Protein AF-A0A833YJK5-F1 (afdb_monomer_lite)

Foldseek 3Di:
DVVVCVQVVVVQQDPVDNQKGFDDPVLLVQQDDPVCSPPDGIDGPVSSVVSNVVSDWDKDWADFVPDDIDIDTDDQAAWEWDWDDDDDPKIKIKTWDCVSNPHDLVVVQVVCCVQVVWHKDKDADPPDPPTIMIITTDQCLVVVCCCCCPVRVHPPVRHPDSVVHDDPDPDD

InterPro domains:
  IPR001950 SUI1 domain [PF01253] (78-153)
  IPR001950 SUI1 domain [PS50296] (79-152)
  IPR003121 SWIB/MDM2 domain [PS51925] (1-55)
  IPR036877 SUI1 domain superfamily [SSF55159] (37-161)
  IPR039757 Eukaryotic translation initiation factor 2D [PTHR12217] (2-168)
  IPR039759 Eukaryotic translation initiation factor 2D, SUI1 domain [cd11608] (78-162)
  IPR058886 eIF2D, SWIB domain [PF26291] (2-55)

Radius of gyration: 24.06 Å; chains: 1; bounding box: 53×39×66 Å

Sequence (172 aa):
MIVINYAKKNDLVDADNKNLVKLDPILSDCVLEKSEQHMVSKLPWDSLLTRCLEKLQPAYQVAFPGQEPIVKKGKICPVDITLAQRASNKKVTVVRNLEAYGLDPCAVAAVLQQRCQASTTVTPAPGARDSLQVQIQGNQVHHVGRLLLEEYQLPRKHVQGLEKAPKPAKKK

Structure (mmCIF, N/CA/C/O backbone):
data_AF-A0A833YJK5-F1
#
_entry.id   AF-A0A833YJK5-F1
#
loop_
_atom_site.group_PDB
_atom_site.id
_atom_site.type_symbol
_atom_site.label_atom_id
_atom_site.label_alt_id
_atom_site.label_comp_id
_atom_site.label_asym_id
_atom_site.label_entity_id
_atom_site.label_seq_id
_atom_site.pdbx_PDB_ins_code
_atom_site.Cartn_x
_atom_site.Cartn_y
_atom_site.Cartn_z
_atom_site.occupancy
_atom_site.B_iso_or_equiv
_atom_site.auth_seq_id
_atom_site.auth_comp_id
_atom_site.auth_asym_id
_atom_site.auth_atom_id
_atom_site.pdbx_PDB_model_num
ATOM 1 N N . MET A 1 1 ? 5.102 -9.473 -23.274 1.00 71.94 1 MET A N 1
ATOM 2 C CA . MET A 1 1 ? 5.575 -8.392 -22.375 1.00 71.94 1 MET A CA 1
ATOM 3 C C . MET A 1 1 ? 6.031 -7.218 -23.226 1.00 71.94 1 MET A C 1
ATOM 5 O O . MET A 1 1 ? 6.742 -7.453 -24.195 1.00 71.94 1 MET A O 1
ATOM 9 N N . ILE A 1 2 ? 5.626 -5.988 -22.891 1.00 93.62 2 ILE A N 1
ATOM 10 C CA . ILE A 1 2 ? 5.840 -4.789 -23.729 1.00 93.62 2 ILE A CA 1
ATOM 11 C C . ILE A 1 2 ? 7.333 -4.548 -24.016 1.00 93.62 2 ILE A C 1
ATOM 13 O O . ILE A 1 2 ? 7.710 -4.429 -25.177 1.00 93.62 2 ILE A O 1
ATOM 17 N N . VAL A 1 3 ? 8.187 -4.584 -22.986 1.00 93.94 3 VAL A N 1
ATOM 18 C CA . VAL A 1 3 ? 9.643 -4.355 -23.115 1.00 93.94 3 VAL A CA 1
ATOM 19 C C . VAL A 1 3 ? 10.324 -5.420 -23.987 1.00 93.94 3 VAL A C 1
ATOM 21 O O . VAL A 1 3 ? 11.117 -5.094 -24.863 1.00 93.94 3 VAL A O 1
ATOM 24 N N . ILE A 1 4 ? 9.968 -6.699 -23.816 1.00 94.62 4 ILE A N 1
ATOM 25 C CA . ILE A 1 4 ? 10.512 -7.797 -24.638 1.00 94.62 4 ILE A CA 1
ATOM 26 C C . ILE A 1 4 ? 10.119 -7.622 -26.108 1.00 94.62 4 ILE A C 1
ATOM 28 O O . ILE A 1 4 ? 10.947 -7.798 -27.000 1.00 94.62 4 ILE A O 1
ATOM 32 N N . ASN A 1 5 ? 8.857 -7.267 -26.365 1.00 96.38 5 ASN A N 1
ATOM 33 C CA . ASN A 1 5 ? 8.370 -7.041 -27.723 1.00 96.38 5 ASN A CA 1
ATOM 34 C C . ASN A 1 5 ? 9.076 -5.846 -28.371 1.00 96.38 5 ASN A C 1
ATOM 36 O O . ASN A 1 5 ? 9.434 -5.927 -29.541 1.00 96.38 5 ASN A O 1
ATOM 40 N N . TYR A 1 6 ? 9.316 -4.774 -27.609 1.00 96.50 6 TYR A N 1
ATOM 41 C CA . TYR A 1 6 ? 10.082 -3.617 -28.065 1.00 96.50 6 TYR A CA 1
ATOM 42 C C . TYR A 1 6 ? 11.503 -4.011 -28.483 1.00 96.50 6 TYR A C 1
ATOM 44 O O . TYR A 1 6 ? 11.914 -3.733 -29.604 1.00 96.50 6 TYR A O 1
ATOM 52 N N . ALA A 1 7 ? 12.234 -4.718 -27.621 1.00 95.50 7 ALA A N 1
ATOM 53 C CA . ALA A 1 7 ? 13.608 -5.114 -27.910 1.00 95.50 7 ALA A CA 1
ATOM 54 C C . ALA A 1 7 ? 13.719 -6.076 -29.106 1.00 95.50 7 ALA A C 1
ATOM 56 O O . ALA A 1 7 ? 14.635 -5.940 -29.910 1.00 95.50 7 ALA A O 1
ATOM 57 N N . LYS A 1 8 ? 12.769 -7.007 -29.279 1.00 94.94 8 LYS A N 1
ATOM 58 C CA . LYS A 1 8 ? 12.732 -7.892 -30.457 1.00 94.94 8 LYS A CA 1
ATOM 59 C C . LYS A 1 8 ? 12.370 -7.154 -31.745 1.00 94.94 8 LYS A C 1
ATOM 61 O O . LYS A 1 8 ? 12.960 -7.432 -32.774 1.00 94.94 8 LYS A O 1
ATOM 66 N N . LYS A 1 9 ? 11.401 -6.235 -31.693 1.00 97.19 9 LYS A N 1
ATOM 67 C CA . LYS A 1 9 ? 10.950 -5.468 -32.865 1.00 97.19 9 LYS A CA 1
ATOM 68 C C . LYS A 1 9 ? 12.039 -4.540 -33.413 1.00 97.19 9 LYS A C 1
ATOM 70 O O . LYS A 1 9 ? 12.029 -4.252 -34.601 1.00 97.19 9 LYS A O 1
ATOM 75 N N . ASN A 1 10 ? 12.926 -4.064 -32.544 1.00 96.69 10 ASN A N 1
ATOM 76 C CA . ASN A 1 10 ? 14.011 -3.150 -32.895 1.00 96.69 10 ASN A CA 1
ATOM 77 C C . ASN A 1 10 ? 15.375 -3.862 -33.011 1.00 96.69 10 ASN A C 1
ATOM 79 O O . ASN A 1 10 ? 16.404 -3.197 -32.957 1.00 96.69 10 ASN A O 1
ATOM 83 N N . ASP A 1 11 ? 15.394 -5.200 -33.103 1.00 96.50 11 ASP A N 1
ATOM 84 C CA . ASP A 1 11 ? 16.614 -6.011 -33.251 1.00 96.50 11 ASP A CA 1
ATOM 85 C C . ASP A 1 11 ? 17.707 -5.711 -32.203 1.00 96.50 11 ASP A C 1
ATOM 87 O O . ASP A 1 11 ? 18.909 -5.745 -32.468 1.00 96.50 11 ASP A O 1
ATOM 91 N N . LEU A 1 12 ? 17.282 -5.429 -30.967 1.00 96.75 12 LEU A N 1
ATOM 92 C CA . LEU A 1 12 ? 18.168 -5.037 -29.867 1.00 96.75 12 LEU A CA 1
ATOM 93 C C . LEU A 1 12 ? 18.773 -6.230 -29.122 1.00 96.75 12 LEU A C 1
ATOM 95 O O . LEU A 1 12 ? 19.638 -6.050 -28.268 1.00 96.75 12 LEU A O 1
ATOM 99 N N . VAL A 1 13 ? 18.328 -7.453 -29.403 1.00 97.06 13 VAL A N 1
ATOM 100 C CA . VAL A 1 13 ? 18.878 -8.656 -28.767 1.00 97.06 13 VAL A CA 1
ATOM 101 C C . VAL A 1 13 ? 20.280 -8.910 -29.306 1.00 97.06 13 VAL A C 1
ATOM 103 O O . VAL A 1 13 ? 20.508 -8.891 -30.514 1.00 97.06 13 VAL A O 1
ATOM 106 N N . ASP A 1 14 ? 21.233 -9.138 -28.410 1.00 96.00 14 ASP A N 1
ATOM 107 C CA . ASP A 1 14 ? 22.604 -9.398 -28.818 1.00 96.00 14 ASP A CA 1
ATOM 108 C C . ASP A 1 14 ? 22.722 -10.732 -29.581 1.00 96.00 14 ASP A C 1
ATOM 110 O O . ASP A 1 14 ? 22.109 -11.738 -29.212 1.00 96.00 14 ASP A O 1
ATOM 114 N N . ALA A 1 15 ? 23.486 -10.715 -30.677 1.00 94.56 15 ALA A N 1
ATOM 115 C CA . ALA A 1 15 ? 23.606 -11.849 -31.590 1.00 94.56 15 ALA A CA 1
ATOM 116 C C . ALA A 1 15 ? 24.400 -13.008 -30.972 1.00 94.56 15 ALA A C 1
ATOM 118 O O . ALA A 1 15 ? 24.045 -14.170 -31.176 1.00 94.56 15 ALA A O 1
ATOM 119 N N . ASP A 1 16 ? 25.427 -12.682 -30.183 1.00 94.94 16 ASP A N 1
ATOM 120 C CA . ASP A 1 16 ? 26.332 -13.652 -29.568 1.00 94.94 16 ASP A CA 1
ATOM 121 C C . ASP A 1 16 ? 25.780 -14.141 -28.224 1.00 94.94 16 ASP A C 1
ATOM 123 O O . ASP A 1 16 ? 25.965 -15.297 -27.840 1.00 94.94 16 ASP A O 1
ATOM 127 N N . ASN A 1 17 ? 25.054 -13.274 -27.509 1.00 95.69 17 ASN A N 1
ATOM 128 C CA . ASN A 1 17 ? 24.455 -13.603 -26.224 1.00 95.69 17 ASN A CA 1
ATOM 129 C C . ASN A 1 17 ? 22.994 -13.149 -26.122 1.00 95.69 17 ASN A C 1
ATOM 131 O O . ASN A 1 17 ? 22.696 -12.033 -25.707 1.00 95.69 17 ASN A O 1
ATOM 135 N N . LYS A 1 18 ? 22.058 -14.076 -26.353 1.00 94.81 18 LYS A N 1
ATOM 136 C CA . LYS A 1 18 ? 20.605 -13.813 -26.294 1.00 94.81 18 LYS A CA 1
ATOM 137 C C . LYS A 1 18 ? 20.084 -13.334 -24.930 1.00 94.81 18 LYS A C 1
ATOM 139 O O . LYS A 1 18 ? 18.926 -12.917 -24.843 1.00 94.81 18 LYS A O 1
ATOM 144 N N . ASN A 1 19 ? 20.894 -13.408 -23.869 1.00 96.62 19 ASN A N 1
ATOM 145 C CA . ASN A 1 19 ? 20.549 -12.847 -22.565 1.00 96.62 19 ASN A CA 1
ATOM 146 C C . ASN A 1 19 ? 20.793 -11.328 -22.476 1.00 96.62 19 ASN A C 1
ATOM 148 O O . ASN A 1 19 ? 20.292 -10.688 -21.554 1.00 96.62 19 ASN A O 1
ATOM 152 N N . LEU A 1 20 ? 21.565 -10.754 -23.401 1.00 97.00 20 LEU A N 1
ATOM 153 C CA . LEU A 1 20 ? 21.900 -9.335 -23.426 1.00 97.00 20 LEU A CA 1
ATOM 154 C C . LEU A 1 20 ? 21.029 -8.574 -24.425 1.00 97.00 20 LEU A C 1
ATOM 156 O O . LEU A 1 20 ? 20.736 -9.043 -25.526 1.00 97.00 20 LEU A O 1
ATOM 160 N N . VAL A 1 21 ? 20.664 -7.357 -24.036 1.00 97.31 21 VAL A N 1
ATOM 161 C CA . VAL A 1 21 ? 19.924 -6.400 -24.854 1.00 97.31 21 VAL A CA 1
ATOM 162 C C . VAL A 1 21 ? 20.776 -5.150 -25.013 1.00 97.31 21 VAL A C 1
ATOM 164 O O . VAL A 1 21 ? 21.189 -4.548 -24.021 1.00 97.31 21 VAL A O 1
ATOM 167 N N . LYS A 1 22 ? 21.049 -4.773 -26.260 1.00 96.56 22 LYS A N 1
ATOM 168 C CA . LYS A 1 22 ? 21.685 -3.511 -26.634 1.00 96.56 22 LYS A CA 1
ATOM 169 C C . LYS A 1 22 ? 20.721 -2.369 -26.340 1.00 96.56 22 LYS A C 1
ATOM 171 O O . LYS A 1 22 ? 19.556 -2.424 -26.725 1.00 96.56 22 LYS A O 1
ATOM 176 N N . LEU A 1 23 ? 21.200 -1.349 -25.642 1.00 95.44 23 LEU A N 1
ATOM 177 C CA . LEU A 1 23 ? 20.380 -0.192 -25.312 1.00 95.44 23 LEU A CA 1
ATOM 178 C C . LEU A 1 23 ? 20.411 0.786 -26.482 1.00 95.44 23 LEU A C 1
ATOM 180 O O . LEU A 1 23 ? 21.469 1.276 -26.871 1.00 95.44 23 LEU A O 1
ATOM 184 N N . ASP A 1 24 ? 19.243 1.052 -27.053 1.00 95.06 24 ASP A N 1
ATOM 185 C CA . ASP A 1 24 ? 19.059 2.144 -28.001 1.00 95.06 24 ASP A CA 1
ATOM 186 C C . ASP A 1 24 ? 18.945 3.484 -27.242 1.00 95.06 24 ASP A C 1
ATOM 188 O O . ASP A 1 24 ? 18.911 3.494 -26.003 1.00 95.06 24 ASP A O 1
ATOM 192 N N . PRO A 1 25 ? 18.900 4.638 -27.933 1.00 94.06 25 PRO A N 1
ATOM 193 C CA . PRO A 1 25 ? 18.808 5.930 -27.255 1.00 94.06 25 PRO A CA 1
ATOM 194 C C . PRO A 1 25 ? 17.585 6.058 -26.334 1.00 94.06 25 PRO A C 1
ATOM 196 O O . PRO A 1 25 ? 17.690 6.667 -25.274 1.00 94.06 25 PRO A O 1
ATOM 199 N N . ILE A 1 26 ? 16.450 5.445 -26.696 1.00 94.31 26 ILE A N 1
ATOM 200 C CA . ILE A 1 26 ? 15.205 5.505 -25.914 1.00 94.31 26 ILE A CA 1
ATOM 201 C C . ILE A 1 26 ? 15.349 4.723 -24.605 1.00 94.31 26 ILE A C 1
ATOM 203 O O . ILE A 1 26 ? 15.061 5.258 -23.532 1.00 94.31 26 ILE A O 1
ATOM 207 N N . LEU A 1 27 ? 15.808 3.469 -24.666 1.00 93.62 27 LEU A N 1
ATOM 208 C CA . LEU A 1 27 ? 16.047 2.671 -23.466 1.00 93.62 27 LEU A CA 1
ATOM 209 C C . LEU A 1 27 ? 17.135 3.308 -22.607 1.00 93.62 27 LEU A C 1
ATOM 211 O O . LEU A 1 27 ? 16.947 3.403 -21.399 1.00 93.62 27 LEU A O 1
ATOM 215 N N . SER A 1 28 ? 18.222 3.787 -23.216 1.00 93.06 28 SER A N 1
ATOM 216 C CA . SER A 1 28 ? 19.325 4.431 -22.495 1.00 93.06 28 SER A CA 1
ATOM 217 C C . SER A 1 28 ? 18.852 5.639 -21.688 1.00 93.06 28 SER A C 1
ATOM 219 O O . SER A 1 28 ? 19.196 5.749 -20.517 1.00 93.06 28 SER A O 1
ATOM 221 N N . ASP A 1 29 ? 18.022 6.505 -22.272 1.00 92.25 29 ASP A N 1
ATOM 222 C CA . ASP A 1 29 ? 17.497 7.690 -21.585 1.00 92.25 29 ASP A CA 1
ATOM 223 C C . ASP A 1 29 ? 16.562 7.338 -20.416 1.00 92.25 29 ASP A C 1
ATOM 225 O O . ASP A 1 29 ? 16.595 7.969 -19.361 1.00 92.25 29 ASP A O 1
ATOM 229 N N . CYS A 1 30 ? 15.755 6.285 -20.573 1.00 89.81 30 CYS A N 1
ATOM 230 C CA . CYS A 1 30 ? 14.745 5.923 -19.581 1.00 89.81 30 CYS A CA 1
ATOM 231 C C . CYS A 1 30 ? 15.290 5.073 -18.421 1.00 89.81 30 CYS A C 1
ATOM 233 O O . CYS A 1 30 ? 14.807 5.198 -17.294 1.00 89.81 30 CYS A O 1
ATOM 235 N N . VAL A 1 31 ? 16.230 4.155 -18.686 1.00 92.56 31 VAL A N 1
ATOM 236 C CA . VAL A 1 31 ? 16.622 3.099 -17.727 1.00 92.56 31 VAL A CA 1
ATOM 237 C C . VAL A 1 31 ? 17.997 3.296 -17.098 1.00 92.56 31 VAL A C 1
ATOM 239 O O . VAL A 1 31 ? 18.279 2.662 -16.078 1.00 92.56 31 VAL A O 1
ATOM 242 N N . LEU A 1 32 ? 18.860 4.122 -17.693 1.00 93.44 32 LEU A N 1
ATOM 243 C CA . LEU A 1 32 ? 20.192 4.390 -17.156 1.00 93.44 32 LEU A CA 1
ATOM 244 C C . LEU A 1 32 ? 20.172 5.591 -16.215 1.00 93.44 32 LEU A C 1
ATOM 246 O O . LEU A 1 32 ? 19.395 6.533 -16.376 1.00 93.44 32 LEU A O 1
ATOM 250 N N . GLU A 1 33 ? 21.052 5.557 -15.221 1.00 91.38 33 GLU A N 1
ATOM 251 C CA . GLU A 1 33 ? 21.371 6.740 -14.430 1.00 91.38 33 GLU A CA 1
ATOM 252 C C . GLU A 1 33 ? 22.374 7.636 -15.173 1.00 91.38 33 GLU A C 1
ATOM 254 O O . GLU A 1 33 ? 23.131 7.176 -16.031 1.00 91.38 33 GLU A O 1
ATOM 259 N N . LYS A 1 34 ? 22.456 8.918 -14.790 1.00 87.38 34 LYS A N 1
ATOM 260 C CA . LYS A 1 34 ? 23.356 9.901 -15.435 1.00 87.38 34 LYS A CA 1
ATOM 261 C C . LYS A 1 34 ? 24.820 9.456 -15.487 1.00 87.38 34 LYS A C 1
ATOM 263 O O . LYS A 1 34 ? 25.541 9.800 -16.419 1.00 87.38 34 LYS A O 1
ATOM 268 N N . SER A 1 35 ? 25.264 8.701 -14.484 1.00 89.19 35 SER A N 1
ATOM 269 C CA . SER A 1 35 ? 26.619 8.148 -14.407 1.00 89.19 35 SER A CA 1
ATOM 270 C C . SER A 1 35 ? 26.876 7.005 -15.394 1.00 89.19 35 SER A C 1
ATOM 272 O O . SER A 1 35 ? 28.026 6.694 -15.672 1.00 89.19 35 SER A O 1
ATOM 274 N N . GLU A 1 36 ? 25.828 6.362 -15.911 1.00 89.50 36 GLU A N 1
ATOM 275 C CA . GLU A 1 36 ? 25.917 5.161 -16.749 1.00 89.50 36 GLU A CA 1
ATOM 276 C C . GLU A 1 36 ? 25.751 5.455 -18.248 1.00 89.50 36 GLU A C 1
ATOM 278 O O . GLU A 1 36 ? 26.122 4.612 -19.066 1.00 89.50 36 GLU A O 1
ATOM 283 N N . GLN A 1 37 ? 25.247 6.642 -18.615 1.00 80.38 37 GLN A N 1
ATOM 284 C CA . GLN A 1 37 ? 24.773 7.003 -19.964 1.00 80.38 37 GLN A CA 1
ATOM 285 C C . GLN A 1 37 ? 25.781 6.765 -21.110 1.00 80.38 37 GLN A C 1
ATOM 287 O O . GLN A 1 37 ? 25.374 6.606 -22.255 1.00 80.38 37 GLN A O 1
ATOM 292 N N . HIS A 1 38 ? 27.085 6.733 -20.813 1.00 81.38 38 HIS A N 1
ATOM 293 C CA . HIS A 1 38 ? 28.158 6.499 -21.794 1.00 81.38 38 HIS A CA 1
ATOM 294 C C . HIS A 1 38 ? 29.002 5.249 -21.494 1.00 81.38 38 HIS A C 1
ATOM 296 O O . HIS A 1 38 ? 29.933 4.940 -22.233 1.00 81.38 38 HIS A O 1
ATOM 302 N N . MET A 1 39 ? 28.702 4.539 -20.404 1.00 86.38 39 MET A N 1
ATOM 303 C CA . MET A 1 39 ? 29.462 3.370 -19.948 1.00 86.38 39 MET A CA 1
ATOM 304 C C . MET A 1 39 ? 28.726 2.060 -20.226 1.00 86.38 39 MET A C 1
ATOM 306 O O . MET A 1 39 ? 29.357 1.041 -20.504 1.00 86.38 39 MET A O 1
ATOM 310 N N . VAL A 1 40 ? 27.393 2.075 -20.152 1.00 90.62 40 VAL A N 1
ATOM 311 C CA . VAL A 1 40 ? 26.560 0.877 -20.275 1.00 90.62 40 VAL A CA 1
ATOM 312 C C . VAL A 1 40 ? 25.869 0.871 -21.634 1.00 90.62 40 VAL A C 1
ATOM 314 O O . VAL A 1 40 ? 24.950 1.642 -21.876 1.00 90.62 40 VAL A O 1
ATOM 317 N N . SER A 1 41 ? 26.293 -0.031 -22.522 1.00 91.88 41 SER A N 1
ATOM 318 C CA . SER A 1 41 ? 25.704 -0.203 -23.862 1.00 91.88 41 SER A CA 1
ATOM 319 C C . SER A 1 41 ? 24.805 -1.436 -23.987 1.00 91.88 41 SER A C 1
ATOM 321 O O . SER A 1 41 ? 24.049 -1.563 -24.952 1.00 91.88 41 SER A O 1
ATOM 323 N N . LYS A 1 42 ? 24.876 -2.362 -23.022 1.00 95.56 42 LYS A N 1
ATOM 324 C CA . LYS A 1 42 ? 24.075 -3.589 -22.979 1.00 95.56 42 LYS A CA 1
ATOM 325 C C . LYS A 1 42 ? 23.652 -3.895 -21.547 1.00 95.56 42 LYS A C 1
ATOM 327 O O . LYS A 1 42 ? 24.443 -3.712 -20.625 1.00 95.56 42 LYS A O 1
ATOM 332 N N . LEU A 1 43 ? 22.446 -4.425 -21.374 1.00 96.44 43 LEU A N 1
ATOM 333 C CA . LEU A 1 43 ? 21.968 -4.953 -20.095 1.00 96.44 43 LEU A CA 1
ATOM 334 C C . LEU A 1 43 ? 21.441 -6.384 -20.252 1.00 96.44 43 LEU A C 1
ATOM 336 O O . LEU A 1 43 ? 20.845 -6.702 -21.283 1.00 96.44 43 LEU A O 1
ATOM 340 N N . PRO A 1 44 ? 21.606 -7.245 -19.234 1.00 97.06 44 PRO A N 1
ATOM 341 C CA . PRO A 1 44 ? 20.853 -8.488 -19.142 1.00 97.06 44 PRO A CA 1
ATOM 342 C C . PRO A 1 44 ? 19.344 -8.225 -19.067 1.00 97.06 44 PRO A C 1
ATOM 344 O O . PRO A 1 44 ? 18.921 -7.203 -18.517 1.00 97.06 44 PRO A O 1
ATOM 347 N N . TRP A 1 45 ? 18.525 -9.168 -19.542 1.00 96.38 45 TRP A N 1
ATOM 348 C CA . TRP A 1 45 ? 17.059 -9.053 -19.481 1.00 96.38 45 TRP A CA 1
ATOM 349 C C . TRP A 1 45 ? 16.527 -8.744 -18.085 1.00 96.38 45 TRP A C 1
ATOM 351 O O . TRP A 1 45 ? 15.664 -7.883 -17.940 1.00 96.38 45 TRP A O 1
ATOM 361 N N . ASP A 1 46 ? 17.048 -9.429 -17.070 1.00 96.50 46 ASP A N 1
ATOM 362 C CA . ASP A 1 46 ? 16.619 -9.256 -15.683 1.00 96.50 46 ASP A CA 1
ATOM 363 C C . ASP A 1 46 ? 16.836 -7.814 -15.192 1.00 96.50 46 ASP A C 1
ATOM 365 O O . ASP A 1 46 ? 15.918 -7.171 -14.679 1.00 96.50 46 ASP A O 1
ATOM 369 N N . SER A 1 47 ? 18.019 -7.253 -15.463 1.00 95.62 47 SER A N 1
ATOM 370 C CA . SER A 1 47 ? 18.351 -5.873 -15.106 1.00 95.62 47 SER A CA 1
ATOM 371 C C . SER A 1 47 ? 17.530 -4.857 -15.897 1.00 95.62 47 SER A C 1
ATOM 373 O O . SER A 1 47 ? 17.059 -3.880 -15.320 1.00 95.62 47 SER A O 1
ATOM 375 N N . LEU A 1 48 ? 17.327 -5.083 -17.200 1.00 95.81 48 LEU A N 1
ATOM 376 C CA . LEU A 1 48 ? 16.505 -4.207 -18.036 1.00 95.81 48 LEU A CA 1
ATOM 377 C C . LEU A 1 48 ? 15.057 -4.163 -17.530 1.00 95.81 48 LEU A C 1
ATOM 379 O O . LEU A 1 48 ? 14.505 -3.084 -17.331 1.00 95.81 48 LEU A O 1
ATOM 383 N N . LEU A 1 49 ? 14.450 -5.328 -17.292 1.00 95.62 49 LEU A N 1
ATOM 384 C CA . LEU A 1 49 ? 13.070 -5.425 -16.819 1.00 95.62 49 LEU A CA 1
ATOM 385 C C . LEU A 1 49 ? 12.905 -4.810 -15.428 1.00 95.62 49 LEU A C 1
ATOM 387 O O . LEU A 1 49 ? 11.952 -4.061 -15.215 1.00 95.62 49 LEU A O 1
ATOM 391 N N . THR A 1 50 ? 13.839 -5.078 -14.516 1.00 95.31 50 THR A N 1
ATOM 392 C CA . THR A 1 50 ? 13.829 -4.509 -13.162 1.00 95.31 50 THR A CA 1
ATOM 393 C C . THR A 1 50 ? 13.905 -2.986 -13.208 1.00 95.31 50 THR A C 1
ATOM 395 O O . THR A 1 50 ? 13.019 -2.319 -12.679 1.00 95.31 50 THR A O 1
ATOM 398 N N . ARG A 1 51 ? 14.877 -2.423 -13.938 1.00 95.31 51 ARG A N 1
ATOM 399 C CA . ARG A 1 51 ? 15.025 -0.966 -14.080 1.00 95.31 51 ARG A CA 1
ATOM 400 C C . ARG A 1 51 ? 13.802 -0.327 -14.736 1.00 95.31 51 ARG A C 1
ATOM 402 O O . ARG A 1 51 ? 13.341 0.715 -14.282 1.00 95.31 51 ARG A O 1
ATOM 409 N N . CYS A 1 52 ? 13.226 -0.955 -15.766 1.00 94.75 52 CYS A N 1
ATOM 410 C CA . CYS A 1 52 ? 11.979 -0.474 -16.362 1.00 94.75 52 CYS A CA 1
ATOM 411 C C . CYS A 1 52 ? 10.843 -0.419 -15.331 1.00 94.75 52 CYS A C 1
ATOM 413 O O . CYS A 1 52 ? 10.137 0.581 -15.272 1.00 94.75 52 CYS A O 1
ATOM 415 N N . LEU A 1 53 ? 10.663 -1.467 -14.521 1.00 93.56 53 LEU A N 1
ATOM 416 C CA . LEU A 1 53 ? 9.622 -1.508 -13.490 1.00 93.56 53 LEU A CA 1
ATOM 417 C C . LEU A 1 53 ? 9.848 -0.462 -12.390 1.00 93.56 53 LEU A C 1
ATOM 419 O O . LEU A 1 53 ? 8.885 0.142 -11.927 1.00 93.56 53 LEU A O 1
ATOM 423 N N . GLU A 1 54 ? 11.097 -0.216 -12.000 1.00 93.62 54 GLU A N 1
ATOM 424 C CA . GLU A 1 54 ? 11.459 0.774 -10.977 1.00 93.62 54 GLU A CA 1
ATOM 425 C C . GLU A 1 54 ? 11.251 2.223 -11.433 1.00 93.62 54 GLU A C 1
ATOM 427 O O . GLU A 1 54 ? 10.929 3.086 -10.615 1.00 93.62 54 GLU A O 1
ATOM 432 N N . LYS A 1 55 ? 11.401 2.498 -12.734 1.00 93.19 55 LYS A N 1
ATOM 433 C CA . LYS A 1 55 ? 11.150 3.825 -13.318 1.00 93.19 55 LYS A CA 1
ATOM 434 C C . LYS A 1 55 ? 9.656 4.131 -13.478 1.00 93.19 55 LYS A C 1
ATOM 436 O O . LYS A 1 55 ? 9.287 5.295 -13.639 1.00 93.19 55 LYS A O 1
ATOM 441 N N . LEU A 1 56 ? 8.785 3.120 -13.425 1.00 94.12 56 LEU A N 1
ATOM 442 C CA . LEU A 1 56 ? 7.336 3.313 -13.472 1.00 94.12 56 LEU A CA 1
ATOM 443 C C . LEU A 1 56 ? 6.795 3.836 -12.137 1.00 94.12 56 LEU A C 1
ATOM 445 O O . LEU A 1 56 ? 7.283 3.515 -11.055 1.00 94.12 56 LEU A O 1
ATOM 449 N N . GLN A 1 57 ? 5.720 4.622 -12.210 1.00 95.00 57 GLN A N 1
ATOM 450 C CA . GLN A 1 57 ? 5.019 5.079 -11.013 1.00 95.00 57 GLN A CA 1
ATOM 451 C C . GLN A 1 57 ? 4.301 3.896 -10.342 1.00 95.00 57 GLN A C 1
ATOM 453 O O . GLN A 1 57 ? 3.491 3.237 -11.001 1.00 95.00 57 GLN A O 1
ATOM 458 N N . PRO A 1 58 ? 4.531 3.633 -9.040 1.00 95.06 58 PRO A N 1
ATOM 459 C CA . PRO A 1 58 ? 3.818 2.583 -8.327 1.00 95.06 58 PRO A CA 1
ATOM 460 C C . PRO A 1 58 ? 2.312 2.838 -8.333 1.00 95.06 58 PRO A C 1
ATOM 462 O O . PRO A 1 58 ? 1.860 3.965 -8.117 1.00 95.06 58 PRO A O 1
ATOM 465 N N . ALA A 1 59 ? 1.539 1.781 -8.538 1.00 96.06 59 ALA A N 1
ATOM 466 C CA . ALA A 1 59 ? 0.090 1.790 -8.429 1.00 96.06 59 ALA A CA 1
ATOM 467 C C . ALA A 1 59 ? -0.402 0.394 -8.038 1.00 96.06 59 ALA A C 1
ATOM 469 O O . ALA A 1 59 ? 0.315 -0.599 -8.183 1.00 96.06 59 ALA A O 1
ATOM 470 N N . TYR A 1 60 ? -1.630 0.320 -7.542 1.00 96.00 60 TYR A N 1
ATOM 471 C CA . TYR A 1 60 ? -2.291 -0.935 -7.211 1.00 96.00 60 TYR A CA 1
ATOM 472 C C . TYR A 1 60 ? -3.789 -0.847 -7.489 1.00 96.00 60 TYR A C 1
ATOM 474 O O . TYR A 1 60 ? -4.361 0.239 -7.607 1.00 96.00 60 TYR A O 1
ATOM 482 N N . GLN A 1 61 ? -4.416 -2.014 -7.590 1.00 96.19 61 GLN A N 1
ATOM 483 C CA . GLN A 1 61 ? -5.852 -2.164 -7.769 1.00 96.19 61 GLN A CA 1
ATOM 484 C C . GLN A 1 61 ? -6.429 -2.932 -6.582 1.00 96.19 61 GLN A C 1
ATOM 486 O O . GLN A 1 61 ? -5.859 -3.935 -6.151 1.00 96.19 61 GLN A O 1
ATOM 491 N N . VAL A 1 62 ? -7.569 -2.469 -6.078 1.00 95.38 62 VAL A N 1
ATOM 492 C CA . VAL A 1 62 ? -8.360 -3.149 -5.049 1.00 95.38 62 VAL A CA 1
ATOM 493 C C . VAL A 1 62 ? -9.692 -3.533 -5.668 1.00 95.38 62 VAL A C 1
ATOM 495 O O . VAL A 1 62 ? -10.359 -2.690 -6.258 1.00 95.38 62 VAL A O 1
ATOM 498 N N . ALA A 1 63 ? -10.064 -4.804 -5.567 1.00 93.75 63 ALA A N 1
ATOM 499 C CA . ALA A 1 63 ? -11.320 -5.315 -6.098 1.00 93.75 63 ALA A CA 1
ATOM 500 C C . ALA A 1 63 ? -12.045 -6.087 -4.998 1.00 93.75 63 ALA A C 1
ATOM 502 O O . ALA A 1 63 ? -11.490 -7.037 -4.443 1.00 93.75 63 ALA A O 1
ATOM 503 N N . PHE A 1 64 ? -13.273 -5.671 -4.697 1.00 90.38 64 PHE A N 1
ATOM 504 C CA . PHE A 1 64 ? -14.165 -6.396 -3.799 1.00 90.38 64 PHE A CA 1
ATOM 505 C C . PHE A 1 64 ? -15.213 -7.163 -4.610 1.00 90.38 64 PHE A C 1
ATOM 507 O O . PHE A 1 64 ? -15.609 -6.699 -5.684 1.00 90.38 64 PHE A O 1
ATOM 514 N N . PRO A 1 65 ? -15.694 -8.317 -4.117 1.00 85.50 65 PRO A N 1
ATOM 515 C CA . PRO A 1 65 ? -16.778 -9.042 -4.767 1.00 85.50 65 PRO A CA 1
ATOM 516 C C . PRO A 1 65 ? -18.000 -8.140 -5.002 1.00 85.50 65 PRO A C 1
ATOM 518 O O . PRO A 1 65 ? -18.507 -7.517 -4.072 1.00 85.50 65 PRO A O 1
ATOM 521 N N . GLY A 1 66 ? -18.469 -8.070 -6.250 1.00 87.75 66 GLY A N 1
ATOM 522 C CA . GLY A 1 66 ? -19.648 -7.281 -6.623 1.00 87.75 66 GLY A CA 1
ATOM 523 C C . GLY A 1 66 ? -19.432 -5.765 -6.717 1.00 87.75 66 GLY A C 1
ATOM 524 O O . GLY A 1 66 ? -20.416 -5.038 -6.816 1.00 87.75 66 GLY A O 1
ATOM 525 N N . GLN A 1 67 ? -18.186 -5.279 -6.691 1.00 90.12 67 GLN A N 1
ATOM 526 C CA . GLN A 1 67 ? -17.856 -3.860 -6.860 1.00 90.12 67 GLN A CA 1
ATOM 527 C C . GLN A 1 67 ? -16.875 -3.643 -8.015 1.00 90.12 67 GLN A C 1
ATOM 529 O O . GLN A 1 67 ? -16.042 -4.501 -8.310 1.00 90.12 67 GLN A O 1
ATOM 534 N N . GLU A 1 68 ? -16.953 -2.467 -8.637 1.00 92.81 68 GLU A N 1
ATOM 535 C CA . GLU A 1 68 ? -15.970 -2.029 -9.629 1.00 92.81 68 GLU A CA 1
ATOM 536 C C . GLU A 1 68 ? -14.573 -1.905 -8.991 1.00 92.81 68 GLU A C 1
ATOM 538 O O . GLU A 1 68 ? -14.449 -1.373 -7.879 1.00 92.81 68 GLU A O 1
ATOM 543 N N . PRO A 1 69 ? -13.505 -2.372 -9.663 1.00 95.06 69 PRO A N 1
ATOM 544 C CA . PRO A 1 69 ? -12.154 -2.242 -9.141 1.00 95.06 69 PRO A CA 1
ATOM 545 C C . PRO A 1 69 ? -11.720 -0.783 -8.982 1.00 95.06 69 PRO A C 1
ATOM 547 O O . PRO A 1 69 ? -11.921 0.058 -9.856 1.00 95.06 69 PRO A O 1
ATOM 550 N N . ILE A 1 70 ? -11.029 -0.497 -7.883 1.00 94.31 70 ILE A N 1
ATOM 551 C CA . ILE A 1 70 ? -10.523 0.834 -7.556 1.00 94.31 70 ILE A CA 1
ATOM 552 C C . ILE A 1 70 ? -9.017 0.859 -7.798 1.00 94.31 70 ILE A C 1
ATOM 554 O O . ILE A 1 70 ? -8.269 0.089 -7.194 1.00 94.31 70 ILE A O 1
ATOM 558 N N . VAL A 1 71 ? -8.559 1.777 -8.649 1.00 95.81 71 VAL A N 1
ATOM 559 C CA . VAL A 1 71 ? -7.131 1.998 -8.912 1.00 95.81 71 VAL A CA 1
ATOM 560 C C . VAL A 1 71 ? -6.608 3.126 -8.028 1.00 95.81 71 VAL A C 1
ATOM 562 O O . VAL A 1 71 ? -7.189 4.210 -7.956 1.00 95.81 71 VAL A O 1
ATOM 565 N N . LYS A 1 72 ? -5.482 2.884 -7.358 1.00 93.75 72 LYS A N 1
ATOM 566 C CA . LYS A 1 72 ? -4.818 3.842 -6.470 1.00 93.75 72 LYS A CA 1
ATOM 567 C C . LYS A 1 72 ? -3.358 4.004 -6.878 1.00 93.75 72 LYS A C 1
ATOM 569 O O . LYS A 1 72 ? -2.679 3.039 -7.224 1.00 93.75 72 LYS A O 1
ATOM 574 N N . LYS A 1 73 ? -2.872 5.246 -6.824 1.00 93.69 73 LYS A N 1
ATOM 575 C CA . LYS A 1 73 ? -1.457 5.580 -7.040 1.00 93.69 73 LYS A CA 1
ATOM 576 C C . LYS A 1 73 ? -0.659 5.372 -5.752 1.00 93.69 73 LYS A C 1
ATOM 578 O O . LYS A 1 73 ? -1.191 5.527 -4.655 1.00 93.69 73 LYS A O 1
ATOM 583 N N . GLY A 1 74 ? 0.630 5.087 -5.896 1.00 92.50 74 GLY A N 1
ATOM 584 C CA . GLY A 1 74 ? 1.560 4.863 -4.795 1.00 92.50 74 GLY A CA 1
ATOM 585 C C . GLY A 1 74 ? 1.667 3.397 -4.377 1.00 92.50 74 GLY A C 1
ATOM 586 O O . GLY A 1 74 ? 1.145 2.493 -5.028 1.00 92.50 74 GLY A O 1
ATOM 587 N N . LYS A 1 75 ? 2.393 3.159 -3.283 1.00 91.25 75 LYS A N 1
ATOM 588 C CA . LYS A 1 75 ? 2.513 1.830 -2.672 1.00 91.25 75 LYS A CA 1
ATOM 589 C C . LYS A 1 75 ? 1.307 1.576 -1.771 1.00 91.25 75 LYS A C 1
ATOM 591 O O . LYS A 1 75 ? 0.829 2.489 -1.101 1.00 91.25 75 LYS A O 1
ATOM 596 N N . ILE A 1 76 ? 0.832 0.336 -1.741 1.00 93.56 76 ILE A N 1
ATOM 597 C CA . ILE A 1 76 ? -0.263 -0.051 -0.854 1.00 93.56 76 ILE A CA 1
ATOM 598 C C . ILE A 1 76 ? 0.201 -0.018 0.609 1.00 93.56 76 ILE A C 1
ATOM 600 O O . ILE A 1 76 ? 1.200 -0.642 0.969 1.00 93.56 76 ILE A O 1
ATOM 604 N N . CYS A 1 77 ? -0.532 0.704 1.456 1.00 92.62 77 CYS A N 1
ATOM 605 C CA . CYS A 1 77 ? -0.305 0.734 2.900 1.00 92.62 77 CYS A CA 1
ATOM 606 C C . CYS A 1 77 ? -1.260 -0.251 3.585 1.00 92.62 77 CYS A C 1
ATOM 608 O O . CYS A 1 77 ? -2.434 -0.293 3.219 1.00 92.62 77 CYS A O 1
ATOM 610 N N . PRO A 1 78 ? -0.817 -1.052 4.566 1.00 96.19 78 PRO A N 1
ATOM 611 C CA . PRO A 1 78 ? -1.716 -1.909 5.334 1.00 96.19 78 PRO A CA 1
ATOM 612 C C . PRO A 1 78 ? -2.708 -1.075 6.155 1.00 96.19 78 PRO A C 1
ATOM 614 O O . PRO A 1 78 ? -2.385 0.032 6.595 1.00 96.19 78 PRO A O 1
ATOM 617 N N . VAL A 1 79 ? -3.901 -1.625 6.391 1.00 97.19 79 VAL A N 1
ATOM 618 C CA . VAL A 1 79 ? -4.815 -1.119 7.420 1.0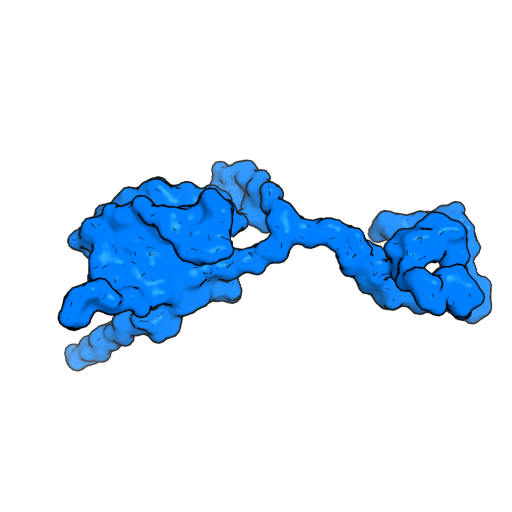0 97.19 79 VAL A CA 1
ATOM 619 C C . VAL A 1 79 ? -4.126 -1.287 8.768 1.00 97.19 79 VAL A C 1
ATOM 621 O O . VAL A 1 79 ? -3.745 -2.399 9.139 1.00 97.19 79 VAL A O 1
ATOM 624 N N . ASP A 1 80 ? -3.949 -0.186 9.488 1.00 96.75 80 ASP A N 1
ATOM 625 C CA . ASP A 1 80 ? -3.253 -0.169 10.774 1.00 96.75 80 ASP A CA 1
ATOM 626 C C . ASP A 1 80 ? -4.263 -0.080 11.918 1.00 96.75 80 ASP A C 1
ATOM 628 O O . ASP A 1 80 ? -5.068 0.855 11.974 1.00 96.75 80 ASP A O 1
ATOM 632 N N . ILE A 1 81 ? -4.224 -1.067 12.816 1.00 97.81 81 ILE A N 1
ATOM 633 C CA . ILE A 1 81 ? -5.051 -1.124 14.019 1.00 97.81 81 ILE A CA 1
ATOM 634 C C . ILE A 1 81 ? -4.160 -0.882 15.241 1.00 97.81 81 ILE A C 1
ATOM 636 O O . ILE A 1 81 ? -3.266 -1.660 15.589 1.00 97.81 81 ILE A O 1
ATOM 640 N N . THR A 1 82 ? -4.434 0.195 15.963 1.00 96.50 82 THR A N 1
ATOM 641 C CA . THR A 1 82 ? -3.698 0.552 17.178 1.00 96.50 82 THR A CA 1
ATOM 642 C C . THR A 1 82 ? -4.631 0.689 18.370 1.00 96.50 82 THR A C 1
ATOM 644 O O . THR A 1 82 ? -5.823 0.958 18.239 1.00 96.50 82 THR A O 1
ATOM 647 N N . LEU A 1 83 ? -4.084 0.469 19.565 1.00 95.19 83 LEU A N 1
ATOM 648 C CA . LEU A 1 83 ? -4.763 0.754 20.823 1.00 95.19 83 LEU A CA 1
ATOM 649 C C . LEU A 1 83 ? -4.114 1.990 21.431 1.00 95.19 83 LEU A C 1
ATOM 651 O O . LEU A 1 83 ? -2.935 1.961 21.774 1.00 95.19 83 LEU A O 1
ATOM 655 N N . ALA A 1 84 ? -4.890 3.058 21.563 1.00 91.94 84 ALA A N 1
ATOM 656 C CA . ALA A 1 84 ? -4.493 4.272 22.254 1.00 91.94 84 ALA A CA 1
ATOM 657 C C . ALA A 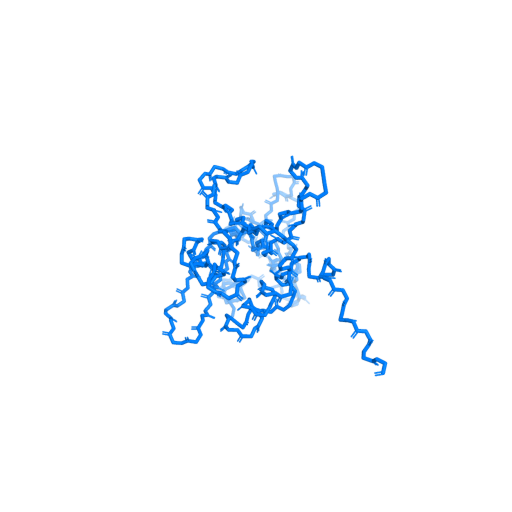1 84 ? -5.131 4.316 23.649 1.00 91.94 84 ALA A C 1
ATOM 659 O O . ALA A 1 84 ? -6.242 3.825 23.858 1.00 91.94 84 ALA A O 1
ATOM 660 N N . GLN A 1 85 ? -4.446 4.934 24.605 1.00 89.19 85 GLN A N 1
ATOM 661 C CA . GLN A 1 85 ? -4.968 5.210 25.941 1.00 89.19 85 GLN A CA 1
ATOM 662 C C . GLN A 1 85 ? -5.291 6.702 26.016 1.00 89.19 85 GLN A C 1
ATOM 664 O O . GLN A 1 85 ? -4.422 7.524 25.745 1.00 89.19 85 GLN A O 1
ATOM 669 N N . ARG A 1 86 ? -6.547 7.062 26.309 1.00 76.00 86 ARG A N 1
ATOM 670 C CA . ARG A 1 86 ? -6.973 8.477 26.322 1.00 76.00 86 ARG A CA 1
ATOM 671 C C . ARG A 1 86 ? -7.030 9.092 27.710 1.00 76.00 86 ARG A C 1
ATOM 673 O O . ARG A 1 86 ? -6.629 10.234 27.879 1.00 76.00 86 ARG A O 1
ATOM 680 N N . ALA A 1 87 ? -7.565 8.361 28.684 1.00 76.56 87 ALA A N 1
ATOM 681 C CA . ALA A 1 87 ? -7.736 8.851 30.048 1.00 76.56 87 ALA A CA 1
ATOM 682 C C . ALA A 1 87 ? -7.737 7.678 31.028 1.00 76.56 87 ALA A C 1
ATOM 684 O O . ALA A 1 87 ? -8.560 6.768 30.889 1.00 76.56 87 ALA A O 1
ATOM 685 N N . SER A 1 88 ? -6.836 7.704 32.019 1.00 82.25 88 SER A N 1
ATOM 686 C CA . SER A 1 88 ? -6.635 6.598 32.968 1.00 82.25 88 SER A CA 1
ATOM 687 C C . SER A 1 88 ? -6.622 5.254 32.219 1.00 82.25 88 SER A C 1
ATOM 689 O O . SER A 1 88 ? -5.932 5.136 31.215 1.00 82.25 88 SER A O 1
ATOM 691 N N . ASN A 1 89 ? -7.427 4.269 32.610 1.00 82.25 89 ASN A N 1
ATOM 692 C CA . ASN A 1 89 ? -7.475 2.937 32.000 1.00 82.25 89 ASN A CA 1
ATOM 693 C C . ASN A 1 89 ? -8.380 2.814 30.756 1.00 82.25 89 ASN A C 1
ATOM 695 O O . ASN A 1 89 ? -8.607 1.702 30.272 1.00 82.25 89 ASN A O 1
ATOM 699 N N . LYS A 1 90 ? -8.908 3.918 30.205 1.00 87.31 90 LYS A N 1
ATOM 700 C CA . LYS A 1 90 ? -9.774 3.870 29.015 1.00 87.31 90 LYS A CA 1
ATOM 701 C C . LYS A 1 90 ? -8.950 3.701 27.737 1.00 87.31 90 LYS A C 1
ATOM 703 O O . LYS A 1 90 ? -8.228 4.610 27.315 1.00 87.31 90 LYS A O 1
ATOM 708 N N . LYS A 1 91 ? -9.104 2.531 27.112 1.00 93.50 91 LYS A N 1
ATOM 709 C CA . LYS A 1 91 ? -8.546 2.203 25.794 1.00 93.50 91 LYS A CA 1
ATOM 710 C C . LYS A 1 91 ? -9.489 2.650 24.680 1.00 93.50 91 LYS A C 1
ATOM 712 O O . LYS A 1 91 ? -10.706 2.604 24.836 1.00 93.50 91 LYS A O 1
ATOM 717 N N . VAL A 1 92 ? -8.910 3.030 23.552 1.00 96.06 92 VAL A N 1
ATOM 718 C CA . VAL A 1 92 ? -9.599 3.349 22.303 1.00 96.06 92 VAL A CA 1
ATOM 719 C C . VAL A 1 92 ? -8.891 2.595 21.188 1.00 96.06 92 VAL A C 1
ATOM 721 O O . VAL A 1 92 ? -7.666 2.636 21.088 1.00 96.06 92 VAL A O 1
ATOM 724 N N . THR A 1 93 ? -9.657 1.907 20.355 1.00 97.50 93 THR A N 1
ATOM 725 C CA . THR A 1 93 ? -9.147 1.272 19.138 1.00 97.50 93 THR A CA 1
ATOM 726 C C . THR A 1 93 ? -9.138 2.301 18.023 1.00 97.50 93 THR A C 1
ATOM 728 O O . THR A 1 93 ? -10.146 2.965 17.806 1.00 97.50 93 THR A O 1
ATOM 731 N N . VAL A 1 94 ? -8.016 2.457 17.330 1.00 97.62 94 VAL A N 1
ATOM 732 C CA . VAL A 1 94 ? -7.850 3.397 16.218 1.00 97.62 94 VAL A CA 1
ATOM 733 C C . VAL A 1 94 ? -7.523 2.604 14.960 1.00 97.62 94 VAL A C 1
ATOM 735 O O . VAL A 1 94 ? -6.637 1.754 14.987 1.00 97.62 94 VAL A O 1
ATOM 738 N N . VAL A 1 95 ? -8.240 2.880 13.874 1.00 97.81 95 VAL A N 1
ATOM 739 C CA . VAL A 1 95 ? -8.097 2.215 12.575 1.00 97.81 95 VAL A CA 1
ATOM 740 C C . VAL A 1 95 ? -7.739 3.257 11.521 1.00 97.81 95 VAL A C 1
ATOM 742 O O . VAL A 1 95 ? -8.440 4.261 11.382 1.00 97.81 95 VAL A O 1
ATOM 745 N N . ARG A 1 96 ? -6.644 3.028 10.793 1.00 96.50 96 ARG A N 1
ATOM 746 C CA . ARG A 1 96 ? -6.094 3.935 9.769 1.00 96.50 96 ARG A CA 1
ATOM 747 C C . ARG A 1 96 ? -5.948 3.243 8.417 1.00 96.50 96 ARG A C 1
ATOM 749 O O . ARG A 1 96 ? -5.964 2.018 8.341 1.00 96.50 96 ARG A O 1
ATOM 756 N N . ASN A 1 97 ? -5.742 4.039 7.367 1.00 95.62 97 ASN A N 1
ATOM 757 C CA . ASN A 1 97 ? -5.510 3.593 5.985 1.00 95.62 97 ASN A CA 1
ATOM 758 C C . ASN A 1 97 ? -6.682 2.824 5.348 1.00 95.62 97 ASN A C 1
ATOM 760 O O . ASN A 1 97 ? -6.477 2.081 4.394 1.00 95.62 97 ASN A O 1
ATOM 764 N N . LEU A 1 98 ? -7.915 3.011 5.829 1.00 96.06 98 LEU A N 1
ATOM 765 C CA . LEU A 1 98 ? -9.109 2.404 5.221 1.00 96.06 98 LEU A CA 1
ATOM 766 C C . LEU A 1 98 ? -9.288 2.852 3.760 1.00 96.06 98 LEU A C 1
ATOM 768 O O . LEU A 1 98 ? -9.532 2.040 2.869 1.00 96.06 98 LEU A O 1
ATOM 772 N N . GLU A 1 99 ? -9.040 4.132 3.497 1.00 94.56 99 GLU A N 1
ATOM 773 C CA . GLU A 1 99 ? -9.191 4.768 2.184 1.00 94.56 99 GLU A CA 1
ATOM 774 C C . GLU A 1 99 ? -8.194 4.242 1.137 1.00 94.56 99 GLU A C 1
ATOM 776 O O . GLU A 1 99 ? -8.447 4.343 -0.070 1.00 94.56 99 GLU A O 1
ATOM 781 N N . ALA A 1 100 ? -7.075 3.650 1.580 1.00 94.25 100 ALA A N 1
ATOM 782 C CA . ALA A 1 100 ? -6.133 2.953 0.703 1.00 94.25 100 ALA A CA 1
ATOM 783 C C . ALA A 1 100 ? -6.795 1.732 0.048 1.00 94.25 100 ALA A C 1
ATOM 785 O O . ALA A 1 100 ? -6.513 1.410 -1.098 1.00 94.25 100 ALA A O 1
ATOM 786 N N . TYR A 1 101 ? -7.755 1.111 0.733 1.00 95.56 101 TYR A N 1
ATOM 787 C CA . TYR A 1 101 ? -8.538 -0.007 0.215 1.00 95.56 101 TYR A CA 1
ATOM 788 C C . TYR A 1 101 ? -9.857 0.445 -0.409 1.00 95.56 101 TYR A C 1
ATOM 790 O O . TYR A 1 101 ? -10.665 -0.395 -0.765 1.00 95.56 101 TYR A O 1
ATOM 798 N N . GLY A 1 102 ? -10.099 1.754 -0.541 1.00 93.69 102 GLY A N 1
ATOM 799 C CA . GLY A 1 102 ? -11.382 2.272 -1.025 1.00 93.69 102 GLY A CA 1
ATOM 800 C C . GLY A 1 102 ? -12.533 2.114 -0.028 1.00 93.69 102 GLY A C 1
ATOM 801 O O . GLY A 1 102 ? -13.689 2.252 -0.411 1.00 93.69 102 GLY A O 1
ATOM 802 N N . LEU A 1 103 ? -12.232 1.838 1.243 1.00 95.06 103 LEU A N 1
ATOM 803 C CA . LEU A 1 103 ? -13.235 1.760 2.299 1.00 95.06 103 LEU A CA 1
ATOM 804 C C . LEU A 1 103 ? -13.520 3.162 2.844 1.00 95.06 103 LEU A C 1
ATOM 806 O O . LEU A 1 103 ? -12.590 3.849 3.268 1.00 95.06 103 LEU A O 1
ATOM 810 N N . ASP A 1 104 ? -14.795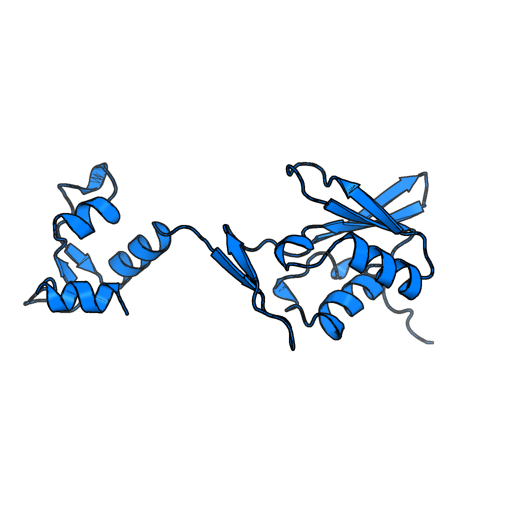 3.558 2.868 1.00 95.19 104 ASP A N 1
ATOM 811 C CA . ASP A 1 104 ? -15.234 4.817 3.478 1.00 95.19 104 ASP A CA 1
ATOM 812 C C . ASP A 1 104 ? -15.143 4.738 5.020 1.00 95.19 104 ASP A C 1
ATOM 814 O O . ASP A 1 104 ? -15.850 3.930 5.638 1.00 95.19 104 ASP A O 1
ATOM 818 N N . PRO A 1 105 ? -14.312 5.574 5.671 1.00 97.38 105 PRO A N 1
ATOM 819 C CA . PRO A 1 105 ? -14.189 5.626 7.126 1.00 97.38 105 PRO A CA 1
ATOM 820 C C . PRO A 1 105 ? -15.517 5.875 7.851 1.00 97.38 105 PRO A C 1
ATOM 822 O O . PRO A 1 105 ? -15.726 5.317 8.930 1.00 97.38 105 PRO A O 1
ATOM 825 N N . CYS A 1 106 ? -16.422 6.674 7.279 1.00 97.44 106 CYS A N 1
ATOM 826 C CA . CYS A 1 106 ? -17.721 6.974 7.883 1.00 97.44 106 CYS A CA 1
ATOM 827 C C . CYS A 1 106 ? -18.642 5.748 7.869 1.00 97.44 106 CYS A C 1
ATOM 829 O O . CYS A 1 106 ? -19.185 5.377 8.914 1.00 97.44 106 CYS A O 1
ATOM 831 N N . ALA A 1 107 ? -18.757 5.066 6.727 1.00 97.06 107 ALA A N 1
ATOM 832 C CA . ALA A 1 107 ? -19.494 3.809 6.625 1.00 97.06 107 ALA A CA 1
ATOM 833 C C . ALA A 1 107 ? -18.923 2.721 7.554 1.00 97.06 107 ALA A C 1
ATOM 835 O O . ALA A 1 107 ? -19.671 2.070 8.289 1.00 97.06 107 ALA A O 1
ATOM 836 N N . VAL A 1 108 ? -17.594 2.558 7.588 1.00 97.69 108 VAL A N 1
ATOM 837 C CA . VAL A 1 108 ? -16.929 1.588 8.476 1.00 97.69 108 VAL A CA 1
ATOM 838 C C . VAL A 1 108 ? -17.191 1.916 9.949 1.00 97.69 108 VAL A C 1
ATOM 840 O O . VAL A 1 108 ? -17.465 1.007 10.735 1.00 97.69 108 VAL A O 1
ATOM 843 N N . ALA A 1 109 ? -17.154 3.195 10.336 1.00 98.19 109 ALA A N 1
ATOM 844 C CA . ALA A 1 109 ? -17.476 3.624 11.695 1.00 98.19 109 ALA A CA 1
ATOM 845 C C . ALA A 1 109 ? -18.911 3.241 12.087 1.00 98.19 109 ALA A C 1
ATOM 847 O O . ALA A 1 109 ? -19.102 2.639 13.140 1.00 98.19 109 ALA A O 1
ATOM 848 N N . ALA A 1 110 ? -19.900 3.489 11.223 1.00 97.94 110 ALA A N 1
ATOM 849 C CA . ALA A 1 110 ? -21.296 3.140 11.491 1.00 97.94 110 ALA A CA 1
ATOM 850 C C . ALA A 1 110 ? -21.497 1.625 11.697 1.00 97.94 110 ALA A C 1
ATOM 852 O O . ALA A 1 110 ? -22.156 1.207 12.654 1.00 97.94 110 ALA A O 1
ATOM 853 N N . VAL A 1 111 ? -20.874 0.792 10.855 1.00 97.69 111 VAL A N 1
ATOM 854 C CA . VAL A 1 111 ? -20.911 -0.674 11.001 1.00 97.69 111 VAL A CA 1
ATOM 855 C C . VAL A 1 111 ? -20.266 -1.108 12.319 1.00 97.69 111 VAL A C 1
ATOM 857 O O . VAL A 1 111 ? -20.821 -1.932 13.052 1.00 97.69 111 VAL A O 1
ATOM 860 N N . LEU A 1 112 ? -19.104 -0.543 12.657 1.00 97.75 112 LEU A N 1
ATOM 861 C CA . LEU A 1 112 ? -18.400 -0.867 13.896 1.00 97.75 112 LEU A CA 1
ATOM 862 C C . LEU A 1 112 ? -19.138 -0.374 15.140 1.00 97.75 112 LEU A C 1
ATOM 864 O O . LEU A 1 112 ? -19.079 -1.057 16.159 1.00 97.75 112 LEU A O 1
ATOM 868 N N . GLN A 1 113 ? -19.862 0.743 15.073 1.00 98.00 113 GLN A N 1
ATOM 869 C CA . GLN A 1 113 ? -20.685 1.231 16.178 1.00 98.00 113 GLN A CA 1
ATOM 870 C C . GLN A 1 113 ? -21.750 0.205 16.561 1.00 98.00 113 GLN A C 1
ATOM 872 O O . GLN A 1 113 ? -21.871 -0.157 17.732 1.00 98.00 113 GLN A O 1
ATOM 877 N N . GLN A 1 114 ? -22.470 -0.317 15.563 1.00 96.75 114 GLN A N 1
ATOM 878 C CA . GLN A 1 114 ? -23.495 -1.341 15.768 1.00 96.75 114 GLN A CA 1
ATOM 879 C C . GLN A 1 114 ? -22.881 -2.675 16.210 1.00 96.75 114 GLN A C 1
ATOM 881 O O . GLN A 1 114 ? -23.365 -3.311 17.144 1.00 96.75 114 GLN A O 1
ATOM 886 N N . ARG A 1 115 ? -21.775 -3.094 15.584 1.00 94.94 115 ARG A N 1
ATOM 887 C CA . ARG A 1 115 ? -21.137 -4.388 15.876 1.00 94.94 115 ARG A CA 1
ATOM 888 C C . ARG A 1 115 ? -20.451 -4.427 17.243 1.00 94.94 115 ARG A C 1
ATOM 890 O O . ARG A 1 115 ? -20.485 -5.464 17.896 1.00 94.94 115 ARG A O 1
ATOM 897 N N . CYS A 1 116 ? -19.827 -3.329 17.665 1.00 94.62 116 CYS A N 1
ATOM 898 C CA . CYS A 1 116 ? -19.118 -3.245 18.943 1.00 94.62 116 CYS A CA 1
ATOM 899 C C . CYS A 1 116 ? -20.021 -2.806 20.104 1.00 94.62 116 CYS A C 1
ATOM 901 O O . CYS A 1 116 ? -19.572 -2.865 21.246 1.00 94.62 116 CYS A O 1
ATOM 903 N N . GLN A 1 117 ? -21.239 -2.315 19.825 1.00 95.44 117 GLN A N 1
ATOM 904 C CA . GLN A 1 117 ? -22.108 -1.659 20.815 1.00 95.44 117 GLN A CA 1
ATOM 905 C C . GLN A 1 117 ? -21.355 -0.556 21.585 1.00 95.44 117 GLN A C 1
ATOM 907 O O . GLN A 1 117 ? -21.450 -0.420 22.804 1.00 95.44 117 GLN A O 1
ATOM 912 N N . ALA A 1 118 ? -20.539 0.210 20.856 1.00 95.38 118 ALA A N 1
ATOM 913 C CA . ALA A 1 118 ? -19.623 1.201 21.406 1.00 95.38 118 ALA A CA 1
ATOM 914 C C . ALA A 1 118 ? -19.585 2.444 20.517 1.00 95.38 118 ALA A C 1
ATOM 916 O O . ALA A 1 118 ? -19.703 2.349 19.299 1.00 95.38 118 ALA A O 1
ATOM 917 N N . SER A 1 119 ? -19.385 3.616 21.122 1.00 96.88 119 SER A N 1
ATOM 918 C CA . SER A 1 119 ? -19.279 4.874 20.378 1.00 96.88 119 SER A CA 1
ATOM 919 C C . SER A 1 119 ? -18.090 4.852 19.411 1.00 96.88 119 SER A C 1
ATOM 921 O O . SER A 1 119 ? -16.983 4.438 19.782 1.00 96.88 119 SER A O 1
ATOM 923 N N . THR A 1 120 ? -18.331 5.329 18.188 1.00 98.00 120 THR A N 1
ATOM 924 C CA . THR A 1 120 ? -17.312 5.521 17.156 1.00 98.00 120 THR A CA 1
ATOM 925 C C . THR A 1 120 ? -17.224 6.974 16.722 1.00 98.00 120 THR A C 1
ATOM 927 O O . THR A 1 120 ? -18.245 7.650 16.621 1.00 98.00 120 THR A O 1
ATOM 930 N N . THR A 1 121 ? -16.023 7.443 16.401 1.00 97.50 121 THR A N 1
ATOM 931 C CA . THR A 1 121 ? -15.792 8.784 15.850 1.00 97.50 121 THR A CA 1
ATOM 932 C C . THR A 1 121 ? -14.811 8.727 14.688 1.00 97.50 121 THR A C 1
ATOM 934 O O . THR A 1 121 ? -13.843 7.967 14.730 1.00 97.50 121 THR A O 1
ATOM 937 N N . VAL A 1 122 ? -15.031 9.563 13.674 1.00 97.81 122 VAL A N 1
ATOM 938 C CA . VAL A 1 122 ? -14.096 9.762 12.560 1.00 97.81 122 VAL A CA 1
ATOM 939 C C . VAL A 1 122 ? -13.366 11.079 12.776 1.00 97.81 122 VAL A C 1
ATOM 941 O O . VAL A 1 122 ? -13.983 12.102 13.061 1.00 97.81 122 VAL A O 1
ATOM 944 N N . THR A 1 123 ? -12.042 11.048 12.689 1.00 95.19 123 THR A N 1
ATOM 945 C CA . THR A 1 123 ? -11.190 12.232 12.881 1.00 95.19 123 THR A CA 1
ATOM 946 C C . THR A 1 123 ? -10.092 12.251 11.826 1.00 95.19 123 THR A C 1
ATOM 948 O O . THR A 1 123 ? -9.715 11.170 11.370 1.00 95.19 123 THR A O 1
ATOM 951 N N . PRO A 1 124 ? -9.516 13.414 11.487 1.00 94.69 124 PRO A N 1
ATOM 952 C CA . PRO A 1 124 ? -8.298 13.467 10.684 1.00 94.69 124 PRO A CA 1
ATOM 953 C C . PRO A 1 124 ? -7.187 12.605 11.299 1.00 94.69 124 PRO A C 1
ATOM 955 O O . PRO A 1 124 ? -6.983 12.612 12.520 1.00 94.69 124 PRO A O 1
ATOM 958 N N . ALA A 1 125 ? -6.486 11.834 10.471 1.00 90.94 125 ALA A N 1
ATOM 959 C CA . ALA A 1 125 ? -5.353 11.043 10.919 1.00 90.94 125 ALA A CA 1
ATOM 960 C C . ALA A 1 125 ? -4.087 11.926 11.000 1.00 90.94 125 ALA A C 1
ATOM 962 O O . ALA A 1 125 ? -3.841 12.752 10.119 1.00 90.94 125 ALA A O 1
ATOM 963 N N . PRO A 1 126 ? -3.256 11.776 12.045 1.00 86.62 126 PRO A N 1
ATOM 964 C CA . PRO A 1 126 ? -2.009 12.526 12.162 1.00 86.62 126 PRO A CA 1
ATOM 965 C C . PRO A 1 126 ? -1.019 12.163 11.048 1.00 86.62 126 PRO A C 1
ATOM 967 O O . PRO A 1 126 ? -0.808 10.984 10.770 1.00 86.62 126 PRO A O 1
ATOM 970 N N . GLY A 1 127 ? -0.344 13.166 10.482 1.00 79.38 127 GLY A N 1
ATOM 971 C CA . GLY A 1 127 ? 0.817 12.968 9.606 1.00 79.38 127 GLY A CA 1
ATOM 972 C C . GLY A 1 127 ? 0.522 12.756 8.118 1.00 79.38 127 GLY A C 1
ATOM 973 O O . GLY A 1 127 ? 1.468 12.722 7.337 1.00 79.38 127 GLY A O 1
ATOM 974 N N . ALA A 1 128 ? -0.743 12.671 7.697 1.00 72.56 128 ALA A N 1
ATOM 975 C CA . ALA A 1 128 ? -1.102 12.593 6.281 1.00 72.56 128 ALA A CA 1
ATOM 976 C C . ALA A 1 128 ? -2.272 13.529 5.951 1.00 72.56 128 ALA A C 1
ATOM 978 O O . ALA A 1 128 ? -3.334 13.473 6.575 1.00 72.56 128 ALA A O 1
ATOM 979 N N . ARG A 1 129 ? -2.047 14.404 4.961 1.00 72.75 129 ARG A N 1
ATOM 980 C CA . ARG A 1 129 ? -3.027 15.382 4.476 1.00 72.75 129 ARG A CA 1
ATOM 981 C C . ARG A 1 129 ? -4.264 14.643 3.959 1.00 72.75 129 ARG A C 1
ATOM 983 O O . ARG A 1 129 ? -4.125 13.699 3.188 1.00 72.75 129 ARG A O 1
ATOM 990 N N . ASP A 1 130 ? -5.434 15.064 4.426 1.00 79.12 130 ASP A N 1
ATOM 991 C CA . ASP A 1 130 ? -6.755 14.556 4.027 1.00 79.12 130 ASP A CA 1
ATOM 992 C C . ASP A 1 130 ? -7.012 13.062 4.291 1.00 79.12 130 ASP A C 1
ATOM 994 O O . ASP A 1 130 ? -7.944 12.493 3.739 1.00 79.12 130 ASP A O 1
ATOM 998 N N . SER A 1 131 ? -6.225 12.426 5.164 1.00 88.88 131 SER A N 1
ATOM 999 C CA . SER A 1 131 ? -6.494 11.052 5.604 1.00 88.88 131 SER A CA 1
ATOM 1000 C C . SER A 1 131 ? -7.349 11.027 6.866 1.00 88.88 131 SER A C 1
ATOM 1002 O O . SER A 1 131 ? -7.188 11.863 7.763 1.00 88.88 131 SER A O 1
ATOM 1004 N N . LEU A 1 132 ? -8.242 10.048 6.968 1.00 96.25 132 LEU A N 1
ATOM 1005 C CA . LEU A 1 132 ? -9.125 9.878 8.119 1.00 96.25 132 LEU A CA 1
ATOM 1006 C C . LEU A 1 132 ? -8.766 8.623 8.923 1.00 96.25 132 LEU A C 1
ATOM 1008 O O . LEU A 1 132 ? -8.233 7.632 8.423 1.00 96.25 132 LEU A O 1
ATOM 1012 N N . GLN A 1 133 ? -9.089 8.661 10.213 1.00 96.69 133 GLN A N 1
ATOM 1013 C CA . GLN A 1 133 ? -9.000 7.513 11.109 1.00 96.69 133 GLN A CA 1
ATOM 1014 C C . GLN A 1 133 ? -10.327 7.300 11.835 1.00 96.69 133 GLN A C 1
ATOM 1016 O O . GLN 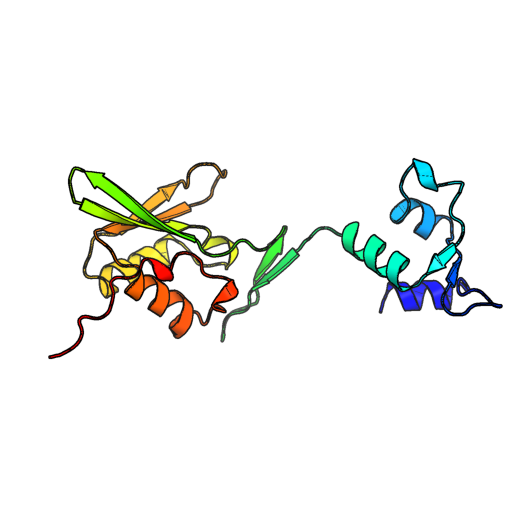A 1 133 ? -10.965 8.255 12.291 1.00 96.69 133 GLN A O 1
ATOM 1021 N N . VAL A 1 134 ? -10.701 6.033 11.990 1.00 98.19 134 VAL A N 1
ATOM 1022 C CA . VAL A 1 134 ? -11.862 5.612 12.780 1.00 98.19 134 VAL A CA 1
ATOM 1023 C C . VAL A 1 134 ? -11.396 5.286 14.187 1.00 98.19 134 VAL A C 1
ATOM 1025 O O . VAL A 1 134 ? -10.386 4.612 14.382 1.00 98.19 134 VAL A O 1
ATOM 1028 N N . GLN A 1 135 ? -12.128 5.760 15.183 1.00 97.81 135 GLN A N 1
ATOM 1029 C CA . GLN A 1 135 ? -11.842 5.520 16.590 1.00 97.81 135 GLN A CA 1
ATOM 1030 C C . GLN A 1 135 ? -13.048 4.857 17.232 1.00 97.81 135 GLN A C 1
ATOM 1032 O O . GLN A 1 135 ? -14.161 5.342 17.066 1.00 97.81 135 GLN A O 1
ATOM 1037 N N . ILE A 1 136 ? -12.830 3.777 17.976 1.00 97.69 136 ILE A N 1
ATOM 1038 C CA . ILE A 1 136 ? -13.877 3.019 18.662 1.00 97.69 136 ILE A CA 1
ATOM 1039 C C . ILE A 1 136 ? -13.542 2.937 20.148 1.00 97.69 136 ILE A C 1
ATOM 1041 O O . ILE A 1 136 ? -12.413 2.605 20.519 1.00 97.69 136 ILE A O 1
ATOM 1045 N N . GLN A 1 137 ? -14.514 3.231 21.012 1.00 95.75 137 GLN A N 1
ATOM 1046 C CA . GLN A 1 137 ? -14.331 3.112 22.459 1.00 95.75 137 GLN A CA 1
ATOM 1047 C C . GLN A 1 137 ? -14.083 1.650 22.878 1.00 95.75 137 GLN A C 1
ATOM 1049 O O . GLN A 1 137 ? -14.789 0.728 22.463 1.00 95.75 137 GLN A O 1
ATOM 1054 N N . GLY A 1 138 ? -13.082 1.441 23.737 1.00 94.75 138 GLY A N 1
ATOM 1055 C CA . GLY A 1 138 ? -12.660 0.121 24.204 1.00 94.75 138 GLY A CA 1
ATOM 1056 C C . GLY A 1 138 ? -11.632 -0.569 23.299 1.00 94.75 138 GLY A C 1
ATOM 1057 O O . GLY A 1 138 ? -11.158 -0.019 22.303 1.00 94.75 138 GLY A O 1
ATOM 1058 N N . ASN A 1 139 ? -11.260 -1.797 23.675 1.00 95.44 139 ASN A N 1
ATOM 1059 C CA . ASN A 1 139 ? -10.428 -2.672 22.846 1.00 95.44 139 ASN A CA 1
ATOM 1060 C C . ASN A 1 139 ? -11.330 -3.531 21.947 1.00 95.44 139 ASN A C 1
ATOM 1062 O O . ASN A 1 139 ? -11.909 -4.506 22.415 1.00 95.44 139 ASN A O 1
ATOM 1066 N N . GLN A 1 140 ? -11.418 -3.165 20.670 1.00 96.75 140 GLN A N 1
ATOM 1067 C CA . GLN A 1 140 ? -12.330 -3.736 19.676 1.00 96.75 140 GLN A CA 1
ATOM 1068 C C . GLN A 1 140 ? -11.590 -4.383 18.499 1.00 96.75 140 GLN A C 1
ATOM 1070 O O . GLN A 1 140 ? -12.180 -4.644 17.452 1.00 96.75 140 GLN A O 1
ATOM 1075 N N . VAL A 1 141 ? -10.293 -4.669 18.657 1.00 97.19 141 VAL A N 1
ATOM 1076 C CA . VAL A 1 141 ? -9.434 -5.214 17.590 1.00 97.19 141 VAL A CA 1
ATOM 1077 C C . VAL A 1 141 ? -10.018 -6.497 16.983 1.00 97.19 141 VAL A C 1
ATOM 1079 O O . VAL A 1 141 ? -9.942 -6.680 15.773 1.00 97.19 141 VAL A O 1
ATOM 1082 N N . HIS A 1 142 ? -10.663 -7.353 17.787 1.00 95.88 142 HIS A N 1
ATOM 1083 C CA . HIS A 1 142 ? -11.327 -8.563 17.291 1.00 95.88 142 HIS A CA 1
ATOM 1084 C C . HIS A 1 142 ? -12.481 -8.244 16.324 1.00 95.88 142 HIS A C 1
ATOM 1086 O O . HIS A 1 142 ? -12.573 -8.841 15.255 1.00 95.88 142 HIS A O 1
ATOM 1092 N N . HIS A 1 143 ? -13.344 -7.279 16.659 1.00 96.81 143 HIS A N 1
ATOM 1093 C CA . HIS A 1 143 ? -14.461 -6.882 15.796 1.00 96.81 143 HIS A CA 1
ATOM 1094 C C . HIS A 1 143 ? -13.988 -6.207 14.508 1.00 96.81 143 HIS A C 1
ATOM 1096 O O . HIS A 1 143 ? -14.540 -6.485 13.443 1.00 96.81 143 HIS A O 1
ATOM 1102 N N . VAL A 1 144 ? -12.947 -5.372 14.596 1.00 97.44 144 VAL A N 1
ATOM 1103 C CA . VAL A 1 144 ? -12.315 -4.758 13.421 1.00 97.44 144 VAL A CA 1
ATOM 1104 C C . VAL A 1 144 ? -11.697 -5.834 12.529 1.00 97.44 144 VAL A C 1
ATOM 1106 O O . VAL A 1 144 ? -11.953 -5.853 11.330 1.00 97.44 144 VAL A O 1
ATOM 1109 N N . GLY A 1 145 ? -10.943 -6.773 13.104 1.00 96.75 145 GLY A N 1
ATOM 1110 C CA . GLY A 1 145 ? -10.356 -7.884 12.360 1.00 96.75 145 GLY A CA 1
ATOM 1111 C C . GLY A 1 145 ? -11.400 -8.737 11.659 1.00 96.75 145 GLY A C 1
ATOM 1112 O O . GLY A 1 145 ? -11.252 -9.023 10.477 1.00 96.75 145 GLY A O 1
ATOM 1113 N N . ARG A 1 146 ? -12.492 -9.062 12.352 1.00 96.06 146 ARG A N 1
ATOM 1114 C CA . ARG A 1 146 ? -13.617 -9.793 11.770 1.00 96.06 146 ARG A CA 1
ATOM 1115 C C . ARG A 1 146 ? -14.216 -9.061 10.568 1.00 96.06 146 ARG A C 1
ATOM 1117 O O . ARG A 1 146 ? -14.398 -9.656 9.516 1.00 96.06 146 ARG A O 1
ATOM 1124 N N . LEU A 1 147 ? -14.483 -7.761 10.707 1.00 96.56 147 LEU A N 1
ATOM 1125 C CA . LEU A 1 147 ? -15.014 -6.938 9.618 1.00 96.56 147 LEU A CA 1
ATOM 1126 C C . LEU A 1 147 ? -14.074 -6.931 8.400 1.00 96.56 147 LEU A C 1
ATOM 1128 O O . LEU A 1 147 ? -14.519 -7.151 7.280 1.00 96.56 147 LEU A O 1
ATOM 1132 N N . LEU A 1 148 ? -12.777 -6.709 8.613 1.00 96.50 148 LEU A N 1
ATOM 1133 C CA . LEU A 1 148 ? -11.808 -6.601 7.520 1.00 96.50 148 LEU A CA 1
ATOM 1134 C C . LEU A 1 148 ? -11.520 -7.945 6.839 1.00 96.50 148 LEU A C 1
ATOM 1136 O O . LEU A 1 148 ? -11.381 -7.981 5.621 1.00 96.50 148 LEU A O 1
ATOM 1140 N N . LEU A 1 149 ? -11.409 -9.033 7.605 1.00 96.19 149 LEU A N 1
ATOM 1141 C CA . LEU A 1 149 ? -10.990 -10.340 7.090 1.00 96.19 149 LEU A CA 1
ATOM 1142 C C . LEU A 1 149 ? -12.156 -11.206 6.600 1.00 96.19 149 LEU A C 1
ATOM 1144 O O . LEU A 1 149 ? -11.968 -11.959 5.652 1.00 96.19 149 LEU A O 1
ATOM 1148 N N . GLU A 1 150 ? -13.327 -11.138 7.239 1.00 94.69 150 GLU A N 1
ATOM 1149 C CA . GLU A 1 150 ? -14.478 -11.982 6.879 1.00 94.69 150 GLU A CA 1
ATOM 1150 C C . GLU A 1 150 ? -15.416 -11.262 5.906 1.00 94.69 150 GLU A C 1
ATOM 1152 O O . GLU A 1 150 ? -15.752 -11.816 4.864 1.00 94.69 150 GLU A O 1
ATOM 1157 N N . GLU A 1 151 ? -15.804 -10.019 6.209 1.00 92.81 151 GLU A N 1
ATOM 1158 C CA . GLU A 1 151 ? -16.794 -9.290 5.396 1.00 92.81 151 GLU A CA 1
ATOM 1159 C C . GLU A 1 151 ? -16.137 -8.656 4.166 1.00 92.81 151 GLU A C 1
ATOM 1161 O O . GLU A 1 151 ? -16.552 -8.893 3.036 1.00 92.81 151 GLU A O 1
ATOM 1166 N N . TYR A 1 152 ? -15.069 -7.878 4.377 1.00 93.19 152 TYR A N 1
ATOM 1167 C CA . TYR A 1 152 ? -14.324 -7.248 3.282 1.00 93.19 152 TYR A CA 1
ATOM 1168 C C . TYR A 1 152 ? -13.299 -8.179 2.628 1.00 93.19 152 TYR A C 1
ATOM 1170 O O . TYR A 1 152 ? -12.705 -7.809 1.618 1.00 93.19 152 TYR A O 1
ATOM 1178 N N . GLN A 1 153 ? -13.076 -9.372 3.191 1.00 94.69 153 GLN A N 1
ATOM 1179 C CA . GLN A 1 153 ? -12.169 -10.392 2.650 1.00 94.69 153 GLN A CA 1
ATOM 1180 C C . GLN A 1 153 ? -10.753 -9.867 2.352 1.00 94.69 153 GLN A C 1
ATOM 1182 O O . GLN A 1 153 ? -10.077 -10.323 1.427 1.00 94.69 153 GLN A O 1
ATOM 1187 N N . LEU A 1 154 ? -10.271 -8.900 3.142 1.00 95.06 154 LEU A N 1
ATOM 1188 C CA . LEU A 1 154 ? -8.926 -8.369 2.971 1.00 95.06 154 LEU A CA 1
ATOM 1189 C C . LEU A 1 154 ? -7.888 -9.443 3.321 1.00 95.06 154 LEU A C 1
ATOM 1191 O O . LEU A 1 154 ? -7.981 -10.080 4.376 1.00 95.06 154 LEU A O 1
ATOM 1195 N N . PRO A 1 155 ? -6.833 -9.619 2.504 1.00 95.12 155 PRO A N 1
ATOM 1196 C CA . PRO A 1 155 ? -5.764 -10.543 2.844 1.00 95.12 155 PRO A CA 1
ATOM 1197 C C . PRO A 1 155 ? -5.101 -10.153 4.168 1.00 95.12 155 PRO A C 1
ATOM 1199 O O . PRO A 1 155 ? -4.727 -8.999 4.373 1.00 95.12 155 PRO A O 1
ATOM 1202 N N . ARG A 1 156 ? -4.852 -11.132 5.045 1.00 95.31 156 ARG A N 1
ATOM 1203 C CA . ARG A 1 156 ? -4.286 -10.909 6.390 1.00 95.31 156 ARG A CA 1
ATOM 1204 C C . ARG A 1 156 ? -2.989 -10.085 6.407 1.00 95.31 156 ARG A C 1
ATOM 1206 O O . ARG A 1 156 ? -2.757 -9.358 7.372 1.00 95.31 156 ARG A O 1
ATOM 1213 N N . LYS A 1 157 ? -2.169 -10.180 5.352 1.00 95.62 157 LYS A N 1
ATOM 1214 C CA . LYS A 1 157 ? -0.922 -9.408 5.165 1.00 95.62 157 LYS A CA 1
ATOM 1215 C C . LYS A 1 157 ? -1.139 -7.892 5.050 1.00 95.62 157 LYS A C 1
ATOM 1217 O O . LYS A 1 157 ? -0.215 -7.127 5.297 1.00 95.62 157 LYS A O 1
ATOM 1222 N N . HIS A 1 158 ? -2.350 -7.469 4.689 1.00 96.44 158 HIS A N 1
ATOM 1223 C CA . HIS A 1 158 ? -2.753 -6.072 4.535 1.00 96.44 158 HIS A CA 1
ATOM 1224 C C . HIS A 1 158 ? -3.402 -5.488 5.795 1.00 96.44 158 HIS A C 1
ATOM 1226 O O . HIS A 1 158 ? -3.855 -4.349 5.767 1.00 96.44 158 HIS A O 1
ATOM 1232 N N . VAL A 1 159 ? -3.429 -6.233 6.905 1.00 97.25 159 VAL A N 1
ATOM 1233 C CA . VAL A 1 159 ? -3.976 -5.768 8.184 1.00 97.25 159 VAL A CA 1
ATOM 1234 C C . VAL A 1 159 ? -2.924 -5.943 9.278 1.00 97.25 159 VAL A C 1
ATOM 1236 O O . VAL A 1 159 ? -2.455 -7.053 9.532 1.00 97.25 159 VAL A O 1
ATOM 1239 N N . GLN A 1 160 ? -2.557 -4.853 9.944 1.00 97.00 160 GLN A N 1
ATOM 1240 C CA . GLN A 1 160 ? -1.604 -4.824 11.056 1.00 97.00 160 GLN A CA 1
ATOM 1241 C C . GLN A 1 160 ? -2.323 -4.560 12.384 1.00 97.00 160 GLN A C 1
ATOM 1243 O O . GLN A 1 160 ? -3.405 -3.977 12.408 1.00 97.00 160 GLN A O 1
ATOM 1248 N N . GLY A 1 161 ? -1.740 -5.004 13.503 1.00 95.75 161 GLY A N 1
ATOM 1249 C CA . GLY A 1 161 ? -2.278 -4.727 14.838 1.00 95.75 161 GLY A CA 1
ATOM 1250 C C . GLY A 1 161 ? -3.276 -5.749 15.379 1.00 95.75 161 GLY A C 1
ATOM 1251 O O . GLY A 1 161 ? -3.735 -5.615 16.513 1.00 95.75 161 GLY A O 1
ATOM 1252 N N . LEU A 1 162 ? -3.608 -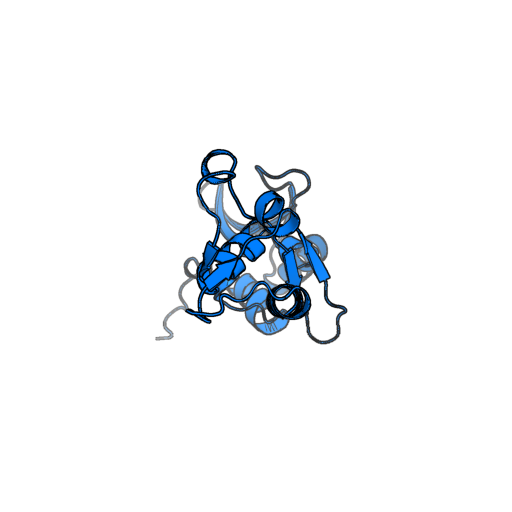6.788 14.608 1.00 94.62 162 LEU A N 1
ATOM 1253 C CA . LEU A 1 162 ? -4.541 -7.844 15.023 1.00 94.62 162 LEU A CA 1
ATOM 1254 C C . LEU A 1 162 ? -4.027 -8.671 16.210 1.00 94.62 162 LEU A C 1
ATOM 1256 O O . LEU A 1 162 ? -4.819 -9.205 16.980 1.00 94.62 162 LEU A O 1
ATOM 1260 N N . GLU A 1 163 ? -2.712 -8.737 16.407 1.00 92.19 163 GLU A N 1
ATOM 1261 C CA . GLU A 1 163 ? -2.073 -9.369 17.564 1.00 92.19 163 GLU A CA 1
ATOM 1262 C C . GLU A 1 163 ? -2.388 -8.670 18.898 1.00 92.19 163 GLU A C 1
ATOM 1264 O O . GLU A 1 163 ? -2.225 -9.266 19.961 1.00 92.19 163 GLU A O 1
ATOM 1269 N N . LYS A 1 164 ? -2.888 -7.426 18.858 1.00 90.62 164 LYS A N 1
ATOM 1270 C CA . LYS A 1 164 ? -3.303 -6.647 20.040 1.00 90.62 164 LYS A CA 1
ATOM 1271 C C . LYS A 1 164 ? -4.725 -6.984 20.507 1.00 90.62 164 LYS A C 1
ATOM 1273 O O . LYS A 1 164 ? -5.230 -6.366 21.453 1.00 90.62 164 LYS A O 1
ATOM 1278 N N . ALA A 1 165 ? -5.388 -7.935 19.846 1.00 88.50 165 ALA A N 1
ATOM 1279 C CA . ALA A 1 165 ? -6.718 -8.384 20.219 1.00 88.50 165 ALA A CA 1
ATOM 1280 C C . ALA A 1 165 ? -6.752 -8.960 21.644 1.00 88.50 165 ALA A C 1
ATOM 1282 O O . ALA A 1 165 ? -5.789 -9.599 22.082 1.00 88.50 165 ALA A O 1
ATOM 1283 N N . PRO A 1 166 ? -7.859 -8.761 22.387 1.00 82.31 166 PRO A N 1
ATOM 1284 C CA . PRO A 1 166 ? -8.068 -9.469 23.641 1.00 82.31 166 PRO A CA 1
ATOM 1285 C C . PRO A 1 166 ? -7.972 -10.975 23.388 1.00 82.31 166 PRO A C 1
ATOM 1287 O O . PRO A 1 166 ? -8.586 -11.489 22.452 1.00 82.31 166 PRO A O 1
ATOM 1290 N N . LYS A 1 167 ? -7.203 -11.692 24.213 1.00 75.75 167 LYS A N 1
ATOM 1291 C CA . LYS A 1 167 ? -7.145 -13.153 24.116 1.00 75.75 167 LYS A CA 1
ATOM 1292 C C . LYS A 1 167 ? -8.542 -13.719 24.397 1.00 75.75 167 LYS A C 1
ATOM 1294 O O . LYS A 1 167 ? -9.187 -13.241 25.335 1.00 75.75 167 LYS A O 1
ATOM 1299 N N . PRO A 1 168 ? -9.003 -14.735 23.647 1.00 61.59 168 PRO A N 1
ATOM 1300 C CA . PRO A 1 168 ? -10.224 -15.436 24.009 1.00 61.59 168 PRO A CA 1
ATOM 1301 C C . PRO A 1 168 ? -10.055 -15.983 25.428 1.00 61.59 168 PRO A C 1
ATOM 1303 O O . PRO A 1 168 ? -9.038 -16.610 25.744 1.00 61.59 168 PRO A O 1
ATOM 1306 N N . ALA A 1 169 ? -11.020 -15.701 26.304 1.00 54.97 169 ALA A N 1
ATOM 1307 C CA . ALA A 1 169 ? -11.045 -16.307 27.624 1.00 54.97 169 ALA A CA 1
ATOM 1308 C C . ALA A 1 169 ? -11.071 -17.829 27.428 1.00 54.97 169 ALA A C 1
ATOM 1310 O O . ALA A 1 169 ? -11.975 -18.349 26.770 1.00 54.97 169 ALA A O 1
ATOM 1311 N N . LYS A 1 170 ? -10.060 -18.542 27.946 1.00 44.16 170 LYS A N 1
ATOM 1312 C CA . LYS A 1 170 ? -10.091 -20.007 28.001 1.00 44.16 170 LYS A CA 1
ATOM 1313 C C . LYS A 1 170 ? -11.370 -20.387 28.747 1.00 44.16 170 LYS A C 1
ATOM 1315 O O . LYS A 1 170 ? -11.475 -20.091 29.936 1.00 44.16 170 LYS A O 1
ATOM 1320 N N . LYS A 1 171 ? -12.341 -20.982 28.048 1.00 47.09 171 LYS A N 1
ATOM 1321 C CA . LYS A 1 171 ? -13.486 -21.622 28.701 1.00 47.09 171 LYS A CA 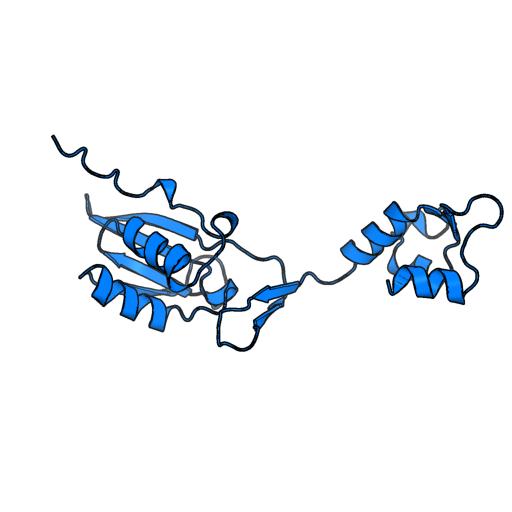1
ATOM 1322 C C . LYS A 1 171 ? -12.907 -22.702 29.623 1.00 47.09 171 LYS A C 1
ATOM 1324 O O . LYS A 1 171 ? -12.167 -23.559 29.139 1.00 47.09 171 LYS A O 1
ATOM 1329 N N . LYS A 1 172 ? -13.128 -22.550 30.930 1.00 37.75 172 LYS A N 1
ATOM 1330 C CA . LYS A 1 172 ? -12.916 -23.610 31.920 1.00 37.75 172 LYS A CA 1
ATOM 1331 C C . LYS A 1 172 ? -14.022 -24.642 31.781 1.00 37.75 172 LYS A C 1
ATOM 1333 O O . LYS A 1 172 ? -15.148 -24.214 31.439 1.00 37.75 172 LYS A O 1
#

pLDDT: mean 92.18, std 9.21, range [37.75, 98.19]

Organism: NCBI:txid89673

Secondary structure (DSSP, 8-state):
-HHHHHHHHTT-B-SS-TTEEEPPHHHHHHHS-TTTTTT--EEEHHHHHHHHHHHSPPEEEE--TTS--EEEESPPPPEEEEEEEEETTEEEEEEE-GGGGT--HHHHHHHHHHHHTS-EEEEEPTTSTT-EEEEEEB--HHHHHHIIIIIS---GGGEE-GGGSPPPP---